Protein AF-A0A1C5KQG6-F1 (afdb_monomer_lite)

Sequence (147 aa):
MRKWLVCGLDDEHYSDATYSLHDTIDNAIEAAKANVADCLGLDYDPEVSMECDHEKLRVEYAGDTCFYVNVIIEISVNDGDFIGILHHAYDGIDFFVKVTGSREECLAKFKEECKALADVSYREYTDQIIADDGINWWVGDIYKFKK

Structure (mmCIF, N/CA/C/O backbone):
data_AF-A0A1C5KQG6-F1
#
_entry.id   AF-A0A1C5KQG6-F1
#
loop_
_atom_site.group_PDB
_atom_site.id
_atom_site.type_symbol
_atom_site.label_atom_id
_atom_site.label_alt_id
_atom_site.label_comp_id
_atom_site.label_asym_id
_atom_site.label_entity_id
_atom_site.label_seq_id
_atom_site.pdbx_PDB_ins_code
_atom_site.Cartn_x
_atom_site.Cartn_y
_atom_site.Cartn_z
_atom_site.occupancy
_atom_site.B_iso_or_equiv
_atom_site.auth_seq_id
_atom_site.auth_comp_id
_atom_site.auth_asym_id
_atom_site.auth_atom_id
_atom_site.pdbx_PDB_model_num
ATOM 1 N N . MET A 1 1 ? -5.739 16.951 8.578 1.00 89.62 1 MET A N 1
ATOM 2 C CA . MET A 1 1 ? -4.713 17.559 7.701 1.00 89.62 1 MET A CA 1
ATOM 3 C C . MET A 1 1 ? -4.634 16.785 6.401 1.00 89.62 1 MET A C 1
ATOM 5 O O . MET A 1 1 ? -4.822 15.576 6.426 1.00 89.62 1 MET A O 1
ATOM 9 N N . ARG A 1 2 ? -4.408 17.478 5.281 1.00 93.94 2 ARG A N 1
ATOM 10 C CA . ARG A 1 2 ? -4.196 16.821 3.987 1.00 93.94 2 ARG A CA 1
ATOM 11 C C . ARG A 1 2 ? -2.755 16.332 3.889 1.00 93.94 2 ARG A C 1
ATOM 13 O O . ARG A 1 2 ? -1.859 17.033 4.359 1.00 93.94 2 ARG A O 1
ATOM 20 N N . LYS A 1 3 ? -2.567 15.138 3.339 1.00 95.56 3 LYS A N 1
ATOM 21 C CA . LYS A 1 3 ? -1.279 14.461 3.163 1.00 95.56 3 LYS A CA 1
ATOM 22 C C . LYS A 1 3 ? -1.295 13.672 1.859 1.00 95.56 3 LYS A C 1
ATOM 24 O O . LYS A 1 3 ? -2.364 13.330 1.362 1.00 95.56 3 LYS A O 1
ATOM 29 N N . TRP A 1 4 ? -0.113 13.345 1.363 1.00 96.88 4 TRP A N 1
ATOM 30 C CA . TRP A 1 4 ? 0.092 12.482 0.206 1.00 96.88 4 TRP A CA 1
ATOM 31 C C . TRP A 1 4 ? 0.625 11.138 0.685 1.00 96.88 4 TRP A C 1
ATOM 33 O O . TRP A 1 4 ? 1.726 11.069 1.229 1.00 96.88 4 TRP A O 1
ATOM 43 N N . LEU A 1 5 ? -0.184 10.093 0.543 1.00 97.56 5 LEU A N 1
ATOM 44 C CA . LEU A 1 5 ? 0.183 8.718 0.857 1.00 97.56 5 LEU A CA 1
ATOM 45 C C . LEU A 1 5 ? 0.866 8.098 -0.352 1.00 97.56 5 LEU A C 1
ATOM 47 O O . LEU A 1 5 ? 0.264 8.053 -1.417 1.00 97.56 5 LEU A O 1
ATOM 51 N N . VAL A 1 6 ? 2.090 7.614 -0.172 1.00 98.00 6 VAL A N 1
ATOM 52 C CA . VAL A 1 6 ? 2.806 6.794 -1.152 1.00 98.00 6 VAL A CA 1
ATOM 53 C C . VAL A 1 6 ? 2.657 5.344 -0.720 1.00 98.00 6 VAL A C 1
ATOM 55 O O . VAL A 1 6 ? 3.081 4.999 0.384 1.00 98.00 6 VAL A O 1
ATOM 58 N N . CYS A 1 7 ? 2.058 4.525 -1.578 1.00 98.19 7 CYS A N 1
ATOM 59 C CA . CYS A 1 7 ? 1.958 3.078 -1.422 1.00 98.19 7 CYS A CA 1
ATOM 60 C C . CYS A 1 7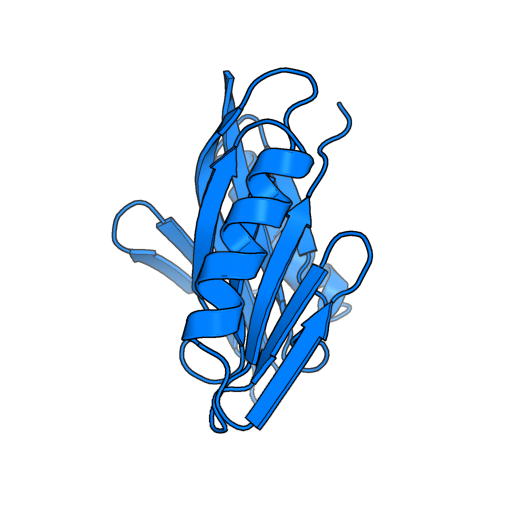 ? 2.881 2.400 -2.436 1.00 98.19 7 CYS A C 1
ATOM 62 O O . CYS A 1 7 ? 2.730 2.685 -3.621 1.00 98.19 7 CYS A O 1
ATOM 64 N N . GLY A 1 8 ? 3.793 1.531 -2.003 1.00 97.25 8 GLY A N 1
ATOM 65 C CA . GLY A 1 8 ? 4.751 0.834 -2.867 1.00 97.25 8 GLY A CA 1
ATOM 66 C C . GLY A 1 8 ? 4.594 -0.687 -2.823 1.00 97.25 8 GLY A C 1
ATOM 67 O O . GLY A 1 8 ? 4.324 -1.236 -1.756 1.00 97.25 8 GLY A O 1
ATOM 68 N N . LEU A 1 9 ? 4.780 -1.3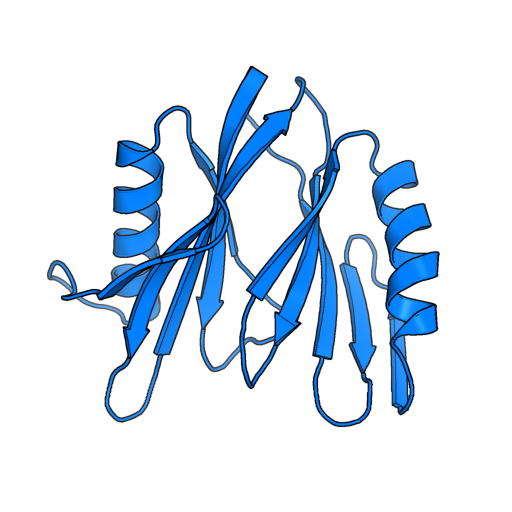67 -3.956 1.00 97.31 9 LEU A N 1
ATOM 69 C CA . LEU A 1 9 ? 4.835 -2.832 -4.044 1.00 97.31 9 LEU A CA 1
ATOM 70 C C . LEU A 1 9 ? 5.855 -3.274 -5.099 1.00 97.31 9 LEU A C 1
ATOM 72 O O . LEU A 1 9 ? 5.883 -2.714 -6.199 1.00 97.31 9 LEU A O 1
ATOM 76 N N . ASP A 1 10 ? 6.655 -4.281 -4.754 1.00 94.38 10 ASP A N 1
ATOM 77 C CA . ASP A 1 10 ? 7.587 -4.950 -5.664 1.00 94.38 10 ASP A CA 1
ATOM 78 C C . ASP A 1 10 ? 6.990 -6.254 -6.230 1.00 94.38 10 ASP A C 1
ATOM 80 O O . ASP A 1 10 ? 5.835 -6.608 -5.971 1.00 94.38 10 ASP A O 1
ATOM 84 N N . ASP A 1 11 ? 7.769 -6.953 -7.045 1.00 90.62 11 ASP A N 1
ATOM 85 C CA . ASP A 1 11 ? 7.371 -8.171 -7.742 1.00 90.62 11 ASP A CA 1
ATOM 86 C C . ASP A 1 11 ? 7.648 -9.473 -6.971 1.00 90.62 11 ASP A C 1
ATOM 88 O O . ASP A 1 11 ? 7.335 -10.560 -7.471 1.00 90.62 11 ASP A O 1
ATOM 92 N N . GLU A 1 12 ? 8.177 -9.382 -5.747 1.00 90.94 12 GLU A N 1
ATOM 93 C CA . GLU A 1 12 ? 8.558 -10.527 -4.911 1.00 90.94 12 GLU A CA 1
ATOM 94 C C . GLU A 1 12 ? 7.698 -10.643 -3.636 1.00 90.94 12 GLU A C 1
ATOM 96 O O . GLU A 1 12 ? 7.357 -11.749 -3.200 1.00 90.94 12 GLU A O 1
ATOM 101 N N . HIS A 1 13 ? 7.288 -9.515 -3.058 1.00 93.75 13 HIS A N 1
ATOM 102 C CA . HIS A 1 13 ? 6.692 -9.384 -1.731 1.00 93.75 13 HIS A CA 1
ATOM 103 C C . HIS A 1 13 ? 5.250 -8.852 -1.796 1.00 93.75 13 HIS A C 1
ATOM 105 O O . HIS A 1 13 ? 4.883 -7.867 -1.163 1.00 93.75 13 HIS A O 1
ATOM 111 N N . TYR A 1 14 ? 4.379 -9.563 -2.515 1.00 92.62 14 TYR A N 1
ATOM 112 C CA . TYR A 1 14 ? 2.986 -9.167 -2.792 1.00 92.62 14 TYR A CA 1
ATOM 113 C C . TYR A 1 14 ? 2.083 -8.877 -1.575 1.00 92.62 14 TYR A C 1
ATOM 115 O O . TYR A 1 14 ? 1.037 -8.240 -1.718 1.00 92.62 14 TYR A O 1
ATOM 123 N N . SER A 1 15 ? 2.450 -9.342 -0.379 1.00 94.56 15 SER A N 1
ATOM 124 C CA . SER A 1 15 ? 1.734 -9.055 0.872 1.00 94.56 15 SER A CA 1
ATOM 125 C C . SER A 1 15 ? 2.444 -8.050 1.780 1.00 94.56 15 SER A C 1
ATOM 127 O O . SER A 1 15 ? 1.984 -7.844 2.897 1.00 94.56 15 SER A O 1
ATOM 129 N N . ASP A 1 16 ? 3.573 -7.483 1.359 1.00 94.75 16 ASP A N 1
ATOM 130 C CA . ASP A 1 16 ? 4.410 -6.592 2.170 1.00 94.75 16 ASP A CA 1
ATOM 131 C C . ASP A 1 16 ? 4.576 -5.241 1.465 1.00 94.75 16 ASP A C 1
ATOM 133 O O . ASP A 1 16 ? 5.651 -4.850 1.012 1.00 94.75 16 ASP A O 1
ATOM 137 N N . ALA A 1 17 ? 3.453 -4.540 1.312 1.00 96.62 17 ALA A N 1
ATOM 138 C CA . ALA A 1 17 ? 3.443 -3.210 0.729 1.00 96.62 17 ALA A CA 1
ATOM 139 C C . ALA A 1 17 ? 4.092 -2.179 1.667 1.00 96.62 17 ALA A C 1
ATOM 141 O O . ALA A 1 17 ? 3.986 -2.246 2.894 1.00 96.62 17 ALA A O 1
ATOM 142 N N . THR A 1 18 ? 4.720 -1.163 1.079 1.00 95.50 18 THR A N 1
ATOM 143 C CA . THR A 1 18 ? 5.355 -0.067 1.818 1.00 95.50 18 THR A CA 1
ATOM 144 C C . THR A 1 18 ? 4.481 1.181 1.821 1.00 95.50 18 THR A C 1
ATOM 146 O O . THR A 1 18 ? 3.776 1.467 0.852 1.00 95.50 18 THR A O 1
ATOM 149 N N . TYR A 1 19 ? 4.532 1.956 2.911 1.00 96.75 19 TYR A N 1
ATOM 150 C CA . TYR A 1 19 ? 3.696 3.147 3.078 1.00 96.75 19 TYR A CA 1
ATOM 151 C C . TYR A 1 19 ? 4.453 4.320 3.699 1.00 96.75 19 TYR A C 1
ATOM 153 O O . TYR A 1 19 ? 5.136 4.177 4.719 1.00 96.75 19 TYR A O 1
ATOM 161 N N . SER A 1 20 ? 4.270 5.514 3.135 1.00 96.06 20 SER A N 1
ATOM 162 C CA . SER A 1 20 ? 4.780 6.765 3.711 1.00 96.06 20 SER A CA 1
ATOM 163 C C . SER A 1 20 ? 3.836 7.945 3.466 1.00 96.06 20 SER A C 1
ATOM 165 O O . SER A 1 20 ? 3.110 7.973 2.476 1.00 96.06 20 SER A O 1
ATOM 167 N N . L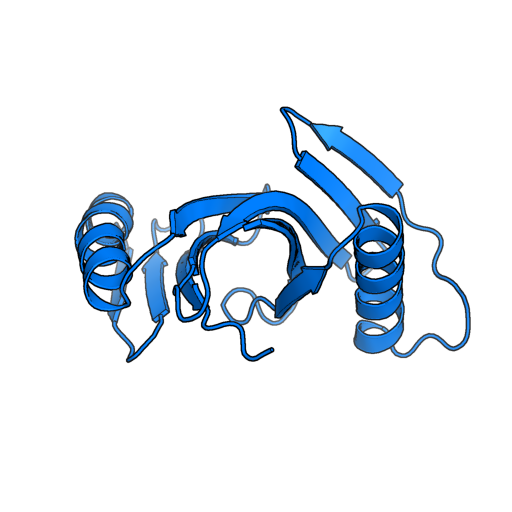EU A 1 21 ? 3.824 8.923 4.382 1.00 95.69 21 LEU A N 1
ATOM 168 C CA . LEU A 1 21 ? 3.030 10.151 4.253 1.00 95.69 21 LEU A CA 1
ATOM 169 C C . LEU A 1 21 ? 3.920 11.370 4.058 1.00 95.69 21 LEU A C 1
ATOM 171 O O . LEU A 1 21 ? 4.862 11.588 4.817 1.00 95.69 21 LEU A O 1
ATOM 175 N N . HIS A 1 22 ? 3.519 12.224 3.122 1.00 95.88 22 HIS A N 1
ATOM 176 C CA . HIS A 1 22 ? 4.245 13.432 2.747 1.00 95.88 22 HIS A CA 1
ATOM 177 C C . HIS A 1 22 ? 3.345 14.667 2.786 1.00 95.88 22 HIS A C 1
ATOM 179 O O . HIS A 1 22 ? 2.128 14.588 2.616 1.00 95.88 22 HIS A O 1
ATOM 185 N N . ASP A 1 23 ? 3.946 15.827 3.045 1.00 95.12 23 ASP A N 1
ATOM 186 C CA . ASP A 1 23 ? 3.237 17.113 3.096 1.00 95.12 23 ASP A CA 1
ATOM 187 C C . ASP A 1 23 ? 2.906 17.678 1.710 1.00 95.12 23 ASP A C 1
ATOM 189 O O . ASP A 1 23 ? 1.924 18.402 1.553 1.00 95.12 23 ASP A O 1
ATOM 193 N N . THR A 1 24 ? 3.711 17.346 0.702 1.00 96.75 24 THR A N 1
ATOM 194 C CA . THR A 1 24 ? 3.583 17.855 -0.666 1.00 96.75 24 THR A CA 1
ATOM 195 C C . THR A 1 24 ? 3.643 16.711 -1.669 1.00 96.75 24 THR A C 1
ATOM 197 O O . THR A 1 24 ? 4.249 15.671 -1.402 1.00 96.75 24 THR A O 1
ATOM 200 N N . ILE A 1 25 ? 3.027 16.921 -2.834 1.00 96.56 25 ILE A N 1
ATOM 201 C CA . ILE A 1 25 ? 3.076 15.966 -3.944 1.00 96.56 25 ILE A CA 1
ATOM 202 C C . ILE A 1 25 ? 4.509 15.775 -4.452 1.00 96.56 25 ILE A C 1
ATOM 204 O O . ILE A 1 25 ? 4.905 14.650 -4.721 1.00 96.56 25 ILE A O 1
ATOM 208 N N . ASP A 1 26 ? 5.314 16.841 -4.490 1.00 96.94 26 ASP A N 1
ATOM 209 C CA . ASP A 1 26 ? 6.714 16.762 -4.918 1.00 96.94 26 ASP A CA 1
ATOM 210 C C . ASP A 1 26 ? 7.520 15.828 -4.003 1.00 96.94 26 ASP A C 1
ATOM 212 O O . ASP A 1 26 ? 8.209 14.937 -4.488 1.00 96.94 26 ASP A O 1
ATOM 216 N N . ASN A 1 27 ? 7.365 15.947 -2.676 1.00 97.38 27 ASN A N 1
ATOM 217 C CA . ASN A 1 27 ? 8.036 15.050 -1.730 1.00 97.38 27 ASN A CA 1
ATOM 218 C C . ASN A 1 27 ? 7.564 13.596 -1.891 1.00 97.38 27 ASN A C 1
ATOM 220 O O . ASN A 1 27 ? 8.365 12.674 -1.766 1.00 97.38 27 ASN A O 1
ATOM 224 N N . ALA A 1 28 ? 6.277 13.390 -2.187 1.00 97.69 28 ALA A N 1
ATOM 225 C CA . ALA A 1 28 ? 5.728 12.063 -2.442 1.00 97.69 28 ALA A CA 1
ATOM 226 C C . ALA A 1 28 ? 6.294 11.436 -3.729 1.00 97.69 28 ALA A C 1
ATOM 228 O O . ALA A 1 28 ? 6.606 10.248 -3.740 1.00 97.69 28 ALA A O 1
ATOM 229 N N . ILE A 1 29 ? 6.464 12.226 -4.795 1.00 96.94 29 ILE A N 1
ATOM 230 C CA . ILE A 1 29 ? 7.076 11.780 -6.056 1.00 96.94 29 ILE A CA 1
ATOM 231 C C . ILE A 1 29 ? 8.544 11.406 -5.841 1.00 96.94 29 ILE A C 1
ATOM 233 O O . ILE A 1 29 ? 8.981 10.357 -6.309 1.00 96.94 29 ILE A O 1
ATOM 237 N N . GLU A 1 30 ? 9.300 12.228 -5.113 1.00 96.06 30 GLU A N 1
ATOM 238 C CA . GLU A 1 30 ? 10.702 11.926 -4.811 1.00 96.06 30 GLU A CA 1
ATOM 239 C C . GLU A 1 30 ? 10.835 10.669 -3.942 1.00 96.06 30 GLU A C 1
ATOM 241 O O . GLU A 1 30 ? 11.689 9.828 -4.210 1.00 96.06 30 GLU A O 1
ATOM 246 N N . ALA A 1 31 ? 9.938 10.468 -2.970 1.00 96.62 31 ALA A N 1
ATOM 247 C CA . ALA A 1 31 ? 9.893 9.229 -2.197 1.00 96.62 31 ALA A CA 1
ATOM 248 C C . ALA A 1 31 ? 9.550 8.007 -3.064 1.00 96.62 31 ALA A C 1
ATOM 250 O O . ALA A 1 31 ? 10.165 6.958 -2.903 1.00 96.62 31 ALA A O 1
ATOM 251 N N . ALA A 1 32 ? 8.621 8.136 -4.015 1.00 96.88 32 ALA A N 1
ATOM 252 C CA . ALA A 1 32 ? 8.287 7.052 -4.936 1.00 96.88 32 ALA A CA 1
ATOM 253 C C . ALA A 1 32 ? 9.486 6.642 -5.809 1.00 96.88 32 ALA A C 1
ATOM 255 O O . ALA A 1 32 ? 9.744 5.452 -5.973 1.00 96.88 32 ALA A O 1
ATOM 256 N N . LYS A 1 33 ? 10.259 7.607 -6.325 1.00 95.38 33 LYS A N 1
ATOM 257 C CA . LYS A 1 33 ? 11.502 7.325 -7.067 1.00 95.38 33 LYS A CA 1
ATOM 258 C C . LYS A 1 33 ? 12.574 6.695 -6.179 1.00 95.38 33 LYS A C 1
ATOM 260 O O . LYS A 1 33 ? 13.230 5.748 -6.605 1.00 95.38 33 LYS A O 1
ATOM 265 N N . ALA A 1 34 ? 12.728 7.190 -4.950 1.00 94.50 34 ALA A N 1
ATOM 266 C CA . ALA A 1 34 ? 13.665 6.629 -3.982 1.00 94.50 34 ALA A CA 1
ATOM 267 C C . ALA A 1 34 ? 13.322 5.171 -3.646 1.00 94.50 34 ALA A C 1
ATOM 269 O O . ALA A 1 34 ? 14.216 4.335 -3.646 1.00 94.50 34 ALA A O 1
ATOM 270 N N . ASN A 1 35 ? 12.036 4.836 -3.476 1.00 95.06 35 ASN A N 1
ATOM 271 C CA . ASN A 1 35 ? 11.595 3.454 -3.262 1.00 95.06 35 ASN A CA 1
ATOM 272 C C . ASN A 1 35 ? 12.048 2.520 -4.398 1.00 95.06 35 ASN A C 1
ATOM 274 O O . ASN A 1 35 ? 12.503 1.411 -4.131 1.00 95.06 35 ASN A O 1
ATOM 278 N N . VAL A 1 36 ? 11.951 2.972 -5.656 1.00 93.69 36 VAL A N 1
ATOM 279 C CA . VAL A 1 36 ? 12.433 2.209 -6.820 1.00 93.69 36 VAL A CA 1
ATOM 280 C C . VAL A 1 36 ? 13.946 2.003 -6.735 1.00 93.69 36 VAL A C 1
ATOM 282 O O . VAL A 1 36 ? 14.419 0.877 -6.874 1.00 93.69 36 VAL A O 1
ATOM 285 N N . ALA A 1 37 ? 14.706 3.076 -6.495 1.00 91.81 37 ALA A N 1
ATOM 286 C CA . ALA A 1 37 ? 16.162 3.008 -6.411 1.00 91.81 37 ALA A CA 1
ATOM 287 C C . ALA A 1 37 ? 16.630 2.089 -5.270 1.00 91.81 37 ALA A C 1
ATOM 289 O O . ALA A 1 37 ? 17.488 1.236 -5.490 1.00 91.81 37 ALA A O 1
ATOM 290 N N . ASP A 1 38 ? 16.026 2.214 -4.087 1.00 91.50 38 ASP A N 1
ATOM 291 C CA . ASP A 1 38 ? 16.360 1.429 -2.899 1.00 91.50 38 ASP A CA 1
ATOM 292 C C . ASP A 1 38 ? 16.024 -0.056 -3.087 1.00 91.50 38 ASP A C 1
ATOM 294 O O . ASP A 1 38 ? 16.849 -0.915 -2.770 1.00 91.50 38 ASP A O 1
ATOM 298 N N . CYS A 1 39 ? 14.844 -0.369 -3.636 1.00 89.62 39 CYS A N 1
ATOM 299 C CA . CYS A 1 39 ? 14.426 -1.748 -3.902 1.00 89.62 39 CYS A CA 1
ATOM 300 C C . CYS A 1 39 ? 15.363 -2.440 -4.903 1.00 89.62 39 CYS A C 1
ATOM 302 O O . CYS A 1 39 ? 15.765 -3.584 -4.703 1.00 89.62 39 CYS A O 1
ATOM 304 N N . LEU A 1 40 ? 15.764 -1.722 -5.954 1.00 86.56 40 LEU A N 1
ATOM 305 C CA . LEU A 1 40 ? 16.597 -2.256 -7.031 1.00 86.56 40 LEU A CA 1
ATOM 306 C C . LEU A 1 40 ? 18.107 -2.101 -6.781 1.00 86.56 40 LEU A C 1
ATOM 308 O O . LEU A 1 40 ? 18.914 -2.556 -7.594 1.00 86.56 40 LEU A O 1
ATOM 312 N N . GLY A 1 41 ? 18.509 -1.464 -5.677 1.00 88.62 41 GLY A N 1
ATOM 313 C CA . GLY A 1 41 ? 19.911 -1.197 -5.350 1.00 88.62 41 GLY A CA 1
ATOM 314 C C . GLY A 1 41 ? 20.621 -0.298 -6.369 1.00 88.62 41 GLY A C 1
ATOM 315 O O . GLY A 1 41 ? 21.810 -0.493 -6.632 1.00 88.62 41 GLY A O 1
ATOM 316 N N . LEU A 1 42 ? 19.897 0.648 -6.972 1.00 85.81 42 LEU A N 1
ATOM 317 C CA . LEU A 1 42 ? 20.429 1.577 -7.969 1.00 85.81 42 LEU A CA 1
ATOM 318 C C . LEU A 1 42 ? 21.164 2.736 -7.288 1.00 85.81 42 LEU A C 1
ATOM 320 O O . LEU A 1 42 ? 20.733 3.253 -6.262 1.00 85.81 42 LEU A O 1
ATOM 324 N N . ASP A 1 43 ? 22.264 3.179 -7.891 1.00 87.50 43 ASP A N 1
ATOM 325 C CA . ASP A 1 43 ? 23.043 4.347 -7.462 1.00 87.50 43 ASP A CA 1
ATOM 326 C C . ASP A 1 43 ? 22.766 5.601 -8.315 1.00 87.50 43 ASP A C 1
ATOM 328 O O . ASP A 1 43 ? 23.506 6.587 -8.252 1.00 87.50 43 ASP A O 1
ATOM 332 N N . TYR A 1 44 ? 21.693 5.567 -9.109 1.00 83.12 44 TYR A N 1
ATOM 333 C CA . TYR A 1 44 ? 21.246 6.629 -10.007 1.00 83.12 44 TYR A CA 1
ATOM 334 C C . TYR A 1 44 ? 19.725 6.816 -9.928 1.00 83.12 44 TYR A C 1
ATOM 336 O O . TYR A 1 44 ? 19.011 5.935 -9.452 1.00 83.12 44 TYR A O 1
ATOM 344 N N . ASP A 1 45 ? 19.230 7.947 -10.440 1.00 83.62 45 ASP A N 1
ATOM 345 C CA . ASP A 1 45 ? 17.791 8.217 -10.530 1.00 83.62 45 ASP A CA 1
ATOM 346 C C . ASP A 1 45 ? 17.144 7.322 -11.601 1.00 83.62 45 ASP A C 1
ATOM 348 O O . ASP A 1 45 ? 17.444 7.493 -12.790 1.00 83.62 45 ASP A O 1
ATOM 352 N N . PRO A 1 46 ? 16.257 6.382 -11.228 1.00 84.00 46 PRO A N 1
ATOM 353 C CA . PRO A 1 46 ? 15.629 5.494 -12.194 1.00 84.00 46 PRO A CA 1
ATOM 354 C C . PRO A 1 46 ? 14.718 6.274 -13.146 1.00 84.00 46 PRO A C 1
ATOM 356 O O . PRO A 1 46 ? 13.989 7.184 -12.743 1.00 84.00 46 PRO A O 1
ATOM 359 N N . GLU A 1 47 ? 14.717 5.878 -14.418 1.00 90.19 47 GLU A N 1
ATOM 360 C CA . GLU A 1 47 ? 13.701 6.330 -15.364 1.00 90.19 47 GLU A CA 1
ATOM 361 C C . GLU A 1 47 ? 12.383 5.614 -15.040 1.00 90.19 47 GLU A C 1
ATOM 363 O O . GLU A 1 47 ? 12.277 4.397 -15.174 1.00 90.19 47 GLU A O 1
ATOM 368 N N . VAL A 1 48 ? 11.401 6.378 -14.562 1.00 93.88 48 VAL A N 1
ATOM 369 C CA . VAL A 1 48 ? 10.077 5.889 -14.152 1.00 93.88 48 VAL A CA 1
ATOM 370 C C . VAL A 1 48 ? 8.999 6.452 -15.070 1.00 93.88 48 VAL A C 1
ATOM 372 O O . VAL A 1 48 ? 9.076 7.612 -15.489 1.00 93.88 48 VAL A O 1
ATOM 375 N N . SER A 1 49 ? 7.961 5.667 -15.355 1.00 95.25 49 SER A N 1
ATOM 376 C CA . SER A 1 49 ? 6.736 6.194 -15.957 1.00 95.25 49 SER A CA 1
ATOM 377 C C . SER A 1 49 ? 5.853 6.812 -14.877 1.00 95.25 49 SER A C 1
ATOM 379 O O . SER A 1 49 ? 5.792 6.353 -13.734 1.00 95.25 49 SER A O 1
ATOM 381 N N . MET A 1 50 ? 5.175 7.897 -15.248 1.00 95.75 50 MET A N 1
ATOM 382 C CA . MET A 1 50 ? 4.224 8.590 -14.389 1.00 95.75 50 MET A CA 1
ATOM 383 C C . MET A 1 50 ? 2.894 8.726 -15.118 1.00 95.75 50 MET A C 1
ATOM 385 O O . MET A 1 50 ? 2.837 9.317 -16.198 1.00 95.75 50 MET A O 1
ATOM 389 N N . GLU A 1 51 ? 1.827 8.221 -14.512 1.00 95.50 51 GLU A N 1
ATOM 390 C CA . GLU A 1 51 ? 0.473 8.288 -15.058 1.00 95.50 51 GLU A CA 1
ATOM 391 C C . GLU A 1 51 ? -0.502 8.797 -13.997 1.00 95.50 51 GLU A C 1
ATOM 393 O O . GLU A 1 51 ? -0.457 8.391 -12.838 1.00 95.50 51 GLU A O 1
ATOM 398 N N . CYS A 1 52 ? -1.383 9.715 -14.388 1.00 91.88 52 CYS A N 1
ATOM 399 C CA . CYS A 1 52 ? -2.442 10.210 -13.518 1.00 91.88 52 CYS A CA 1
ATOM 400 C C . CYS A 1 52 ? -3.742 9.484 -13.859 1.00 91.88 52 CYS A C 1
ATOM 402 O O . CYS A 1 52 ? -4.232 9.613 -14.982 1.00 91.88 52 CYS A O 1
ATOM 404 N N . ASP A 1 53 ? -4.304 8.769 -12.889 1.00 83.75 53 ASP A N 1
ATOM 405 C CA . ASP A 1 53 ? -5.543 8.011 -13.039 1.00 83.75 53 ASP A CA 1
ATOM 406 C C . ASP A 1 53 ? -6.504 8.322 -11.888 1.00 83.75 53 ASP A C 1
ATOM 408 O O . ASP A 1 53 ? -6.167 8.105 -10.729 1.00 83.75 53 ASP A O 1
ATOM 412 N N . HIS A 1 54 ? -7.690 8.856 -12.204 1.00 73.94 54 HIS A N 1
ATOM 413 C CA . HIS A 1 54 ? -8.789 9.119 -11.259 1.00 73.94 54 HIS A CA 1
ATOM 414 C C . HIS A 1 54 ? -8.338 9.569 -9.848 1.00 73.94 54 HIS A C 1
ATOM 416 O O . HIS A 1 54 ? -8.680 8.940 -8.851 1.00 73.94 54 HIS A O 1
ATOM 422 N N . GLU A 1 55 ? -7.589 10.680 -9.776 1.00 86.56 55 GLU A N 1
ATOM 423 C CA . GLU A 1 55 ? -7.081 11.315 -8.535 1.00 86.56 55 GLU A CA 1
ATOM 424 C C . GLU A 1 55 ? -5.869 10.634 -7.876 1.00 86.56 55 GLU A C 1
ATOM 426 O O . GLU A 1 55 ? -5.387 11.087 -6.835 1.00 86.56 55 GLU A O 1
ATOM 431 N N . LYS A 1 56 ? -5.324 9.594 -8.506 1.00 95.25 56 LYS A N 1
ATOM 432 C CA . LYS A 1 56 ? -4.081 8.937 -8.113 1.00 95.25 56 LYS A CA 1
ATOM 433 C C . LYS A 1 56 ? -2.968 9.296 -9.084 1.00 95.25 56 LYS A C 1
ATOM 435 O O . LYS A 1 56 ? -3.190 9.438 -10.286 1.00 95.25 56 LYS A O 1
ATOM 440 N N . LEU A 1 57 ? -1.752 9.390 -8.563 1.00 97.31 57 LEU A N 1
ATOM 441 C CA . LEU A 1 57 ? -0.551 9.442 -9.386 1.00 97.31 57 LEU A CA 1
ATOM 442 C C . LEU A 1 57 ? 0.189 8.116 -9.252 1.00 97.31 57 LEU A C 1
ATOM 444 O O . LEU A 1 57 ? 0.673 7.771 -8.177 1.00 97.31 57 LEU A O 1
ATOM 448 N N . ARG A 1 58 ? 0.267 7.377 -10.350 1.00 96.88 58 ARG A N 1
ATOM 449 C CA . ARG A 1 58 ? 1.043 6.151 -10.462 1.00 96.88 58 ARG A CA 1
ATOM 450 C C . ARG A 1 58 ? 2.464 6.499 -10.884 1.00 96.88 58 ARG A C 1
ATOM 452 O O . ARG A 1 58 ? 2.650 7.251 -11.837 1.00 96.88 58 ARG A O 1
ATOM 459 N N . VAL A 1 59 ? 3.448 5.971 -10.163 1.00 96.25 59 VAL A N 1
ATOM 460 C CA . VAL A 1 59 ? 4.876 6.095 -10.479 1.00 96.25 59 VAL A CA 1
ATOM 461 C C . VAL A 1 59 ? 5.455 4.693 -10.495 1.00 96.25 59 VAL A C 1
ATOM 463 O O . VAL A 1 59 ? 5.539 4.049 -9.450 1.00 96.25 59 VAL A O 1
ATOM 466 N N . GLU A 1 60 ? 5.821 4.202 -11.668 1.00 94.88 60 GLU A N 1
ATOM 467 C CA . GLU A 1 60 ? 6.219 2.808 -11.838 1.00 94.88 60 GLU A CA 1
ATOM 468 C C . GLU A 1 60 ? 7.562 2.682 -12.555 1.00 94.88 60 GLU A C 1
ATOM 470 O O . GLU A 1 60 ? 7.954 3.508 -13.382 1.00 94.88 60 GLU A O 1
ATOM 475 N N . TYR A 1 61 ? 8.260 1.609 -12.217 1.00 94.50 61 TYR A N 1
ATOM 476 C CA . TYR A 1 61 ? 9.413 1.114 -12.941 1.00 94.50 61 TYR A CA 1
ATOM 477 C C . TYR A 1 61 ? 9.095 -0.296 -13.419 1.00 94.50 61 TYR A C 1
ATOM 479 O O . TYR A 1 61 ? 8.652 -1.128 -12.627 1.00 94.50 61 TYR A O 1
ATOM 487 N N . ALA A 1 62 ? 9.348 -0.569 -14.694 1.00 92.00 62 ALA A N 1
ATOM 488 C CA . ALA A 1 62 ? 9.233 -1.897 -15.277 1.00 92.00 62 ALA A CA 1
ATOM 489 C C . ALA A 1 62 ? 10.515 -2.201 -16.057 1.00 92.00 62 ALA A C 1
ATOM 491 O O . ALA A 1 62 ? 10.765 -1.623 -17.117 1.00 92.00 62 ALA A O 1
ATOM 492 N N . GLY A 1 63 ? 11.340 -3.081 -15.498 1.00 86.94 63 GLY A N 1
ATOM 493 C CA . GLY A 1 63 ? 12.499 -3.656 -16.167 1.00 86.94 63 GLY A CA 1
ATOM 494 C C . GLY A 1 63 ? 12.146 -4.970 -16.863 1.00 86.94 63 GLY A C 1
ATOM 495 O O . GLY A 1 63 ? 11.011 -5.442 -16.818 1.00 86.94 63 GLY A O 1
ATOM 496 N N . ASP A 1 64 ? 13.144 -5.604 -17.477 1.00 85.06 64 ASP A N 1
ATOM 497 C CA . ASP A 1 64 ? 12.947 -6.873 -18.194 1.00 85.06 64 ASP A CA 1
ATOM 498 C C . ASP A 1 64 ? 12.507 -8.026 -17.273 1.00 85.06 64 ASP A C 1
ATOM 500 O O . ASP A 1 64 ? 11.842 -8.961 -17.721 1.00 85.06 64 ASP A O 1
ATOM 504 N N . THR A 1 65 ? 12.913 -7.992 -16.000 1.00 87.19 65 THR A N 1
ATOM 505 C CA . THR A 1 65 ? 12.694 -9.088 -15.041 1.00 87.19 65 THR A CA 1
ATOM 506 C C . THR A 1 65 ? 12.109 -8.653 -13.708 1.00 87.19 65 THR A C 1
ATOM 508 O O . THR A 1 65 ? 11.901 -9.520 -12.871 1.00 87.19 65 THR A O 1
ATOM 511 N N . CYS A 1 66 ? 11.900 -7.355 -13.490 1.00 90.56 66 CYS A N 1
ATOM 512 C CA . CYS A 1 66 ? 11.369 -6.840 -12.235 1.00 90.56 66 CYS A CA 1
ATOM 513 C C . CYS A 1 66 ? 10.507 -5.605 -12.453 1.00 90.56 66 CYS A C 1
ATOM 515 O O . CYS A 1 66 ? 10.630 -4.911 -13.467 1.00 90.56 66 CYS A O 1
ATOM 517 N N . PHE A 1 67 ? 9.656 -5.308 -11.478 1.00 93.50 67 PHE A N 1
ATOM 518 C CA . PHE A 1 67 ? 8.914 -4.061 -11.448 1.00 93.50 67 PHE A CA 1
ATOM 519 C C . PHE A 1 67 ? 8.838 -3.506 -10.031 1.00 93.50 67 PHE A C 1
ATOM 521 O O . PHE A 1 67 ? 8.976 -4.221 -9.043 1.00 93.50 67 PHE A O 1
ATOM 528 N N . TYR A 1 68 ? 8.555 -2.213 -9.949 1.00 95.25 68 TYR A N 1
ATOM 529 C CA . TYR A 1 68 ? 8.148 -1.578 -8.710 1.00 95.25 68 TYR A CA 1
ATOM 530 C C . TYR A 1 68 ? 7.046 -0.573 -9.008 1.00 95.25 68 TYR A C 1
ATOM 532 O O . TYR A 1 68 ? 7.195 0.289 -9.877 1.00 95.25 68 TYR A O 1
ATOM 540 N N . VAL A 1 69 ? 5.935 -0.674 -8.287 1.00 96.31 69 VAL A N 1
ATOM 541 C CA . VAL A 1 69 ? 4.772 0.192 -8.472 1.00 96.31 69 VAL A CA 1
ATOM 542 C C . VAL A 1 69 ? 4.602 1.056 -7.241 1.00 96.31 69 VAL A C 1
ATOM 544 O O . VAL A 1 69 ? 4.459 0.540 -6.138 1.00 96.31 69 VAL A O 1
ATOM 547 N N . ASN A 1 70 ? 4.538 2.370 -7.443 1.00 97.44 70 ASN A N 1
ATOM 548 C CA . ASN A 1 70 ? 4.027 3.295 -6.447 1.00 97.44 70 ASN A CA 1
ATOM 549 C C . ASN A 1 70 ? 2.680 3.865 -6.894 1.00 97.44 70 ASN A C 1
ATOM 551 O O . ASN A 1 70 ? 2.503 4.251 -8.051 1.00 97.44 70 ASN A O 1
ATOM 555 N N . VAL A 1 71 ? 1.755 4.000 -5.950 1.00 97.88 71 VAL A N 1
ATOM 556 C CA . VAL A 1 71 ? 0.514 4.760 -6.118 1.00 97.88 71 VAL A CA 1
ATOM 557 C C . VAL A 1 71 ? 0.466 5.845 -5.052 1.00 97.88 71 VAL A C 1
ATOM 559 O O . VAL A 1 71 ? 0.557 5.567 -3.857 1.00 97.88 71 VAL A O 1
ATOM 562 N N . ILE A 1 72 ? 0.329 7.090 -5.499 1.00 98.25 72 ILE A N 1
ATOM 563 C CA . ILE A 1 72 ? 0.274 8.277 -4.653 1.00 98.25 72 ILE A CA 1
ATOM 564 C C . ILE A 1 72 ? -1.172 8.767 -4.573 1.00 98.25 72 ILE A C 1
ATOM 566 O O . ILE A 1 72 ? -1.801 9.026 -5.600 1.00 98.25 72 ILE A O 1
ATOM 570 N N . ILE A 1 73 ? -1.686 8.909 -3.350 1.00 97.44 73 ILE A N 1
ATOM 571 C CA . ILE A 1 73 ? -3.091 9.226 -3.060 1.00 97.44 73 ILE A CA 1
ATOM 572 C C . ILE A 1 73 ? -3.159 10.427 -2.104 1.00 97.44 73 ILE A C 1
ATOM 574 O O . ILE A 1 73 ? -2.541 10.408 -1.036 1.00 97.44 73 ILE A O 1
ATOM 578 N N . GLU A 1 74 ? -3.921 11.471 -2.449 1.00 96.75 74 GLU A N 1
ATOM 579 C CA . GLU A 1 74 ? -4.226 12.559 -1.505 1.00 96.75 74 GLU A CA 1
ATOM 580 C C . GLU A 1 74 ? -5.246 12.068 -0.468 1.00 96.75 74 GLU A C 1
ATOM 582 O O . GLU A 1 74 ? -6.326 11.591 -0.812 1.00 96.75 74 GLU A O 1
ATOM 587 N N . ILE A 1 75 ? -4.928 12.201 0.820 1.00 95.56 75 ILE A N 1
ATOM 588 C CA . ILE A 1 75 ? -5.804 11.768 1.913 1.00 95.56 75 ILE A CA 1
ATOM 589 C C . ILE A 1 75 ? -5.967 12.847 2.979 1.00 95.56 75 ILE A C 1
ATOM 591 O O . ILE A 1 75 ? -5.118 13.722 3.162 1.00 95.56 75 ILE A O 1
ATOM 595 N N . SER A 1 76 ? -7.060 12.759 3.737 1.00 93.75 76 SER A N 1
ATOM 596 C CA . SER A 1 76 ? -7.283 13.567 4.938 1.00 93.75 76 SER A CA 1
ATOM 597 C C . SER A 1 76 ? -7.122 12.710 6.189 1.00 93.75 76 SER A C 1
ATOM 599 O O . SER A 1 76 ? -7.864 11.756 6.375 1.00 93.75 76 SER A O 1
ATOM 601 N N . VAL A 1 77 ? -6.177 13.072 7.056 1.00 91.19 77 VAL A N 1
ATOM 602 C CA . VAL A 1 77 ? -5.855 12.336 8.293 1.00 91.19 77 VAL A CA 1
ATOM 603 C C . VAL A 1 77 ? -5.697 13.276 9.479 1.00 91.19 77 VAL A C 1
ATOM 605 O O . VAL A 1 77 ? -5.267 14.419 9.314 1.00 91.19 77 VAL A O 1
ATOM 608 N N . ASN A 1 78 ? -6.019 12.825 10.682 1.00 90.38 78 ASN A N 1
ATOM 609 C CA . ASN A 1 78 ? -5.765 13.536 11.931 1.00 90.38 78 ASN A CA 1
ATOM 610 C C . ASN A 1 78 ? -4.591 12.916 12.692 1.00 90.38 78 ASN A C 1
ATOM 612 O O . ASN A 1 78 ? -4.125 11.815 12.401 1.00 90.38 78 ASN A O 1
ATOM 616 N N . ASP A 1 79 ? -4.096 13.651 13.683 1.00 85.81 79 ASP A N 1
ATOM 617 C CA . ASP A 1 79 ? -3.030 13.164 14.549 1.00 85.81 79 ASP A CA 1
ATOM 618 C C . ASP A 1 79 ? -3.498 11.925 15.323 1.00 85.81 79 ASP A C 1
ATOM 620 O O . ASP A 1 79 ? -4.442 11.990 16.107 1.00 85.81 79 ASP A O 1
ATOM 624 N N . GLY A 1 80 ? -2.790 10.810 15.134 1.00 85.44 80 GLY A N 1
ATOM 625 C CA . GLY A 1 80 ? -3.088 9.540 15.794 1.00 85.44 80 GLY A CA 1
ATOM 626 C C . GLY A 1 80 ? -4.005 8.606 15.004 1.00 85.44 80 GLY A C 1
ATOM 627 O O . GLY A 1 80 ? -4.182 7.471 15.451 1.00 85.44 80 GLY A O 1
ATOM 628 N N . ASP A 1 81 ? -4.518 9.044 13.850 1.00 93.25 81 ASP A N 1
ATOM 629 C CA . ASP A 1 81 ? -5.299 8.190 12.957 1.00 93.25 81 ASP A CA 1
ATOM 630 C C . ASP A 1 81 ? -4.448 7.032 12.410 1.00 93.25 81 ASP A C 1
ATOM 632 O O . ASP A 1 81 ? -3.242 7.141 12.165 1.00 93.25 81 ASP A O 1
ATOM 636 N N . PHE A 1 82 ? -5.127 5.913 12.201 1.00 95.94 82 PHE A N 1
ATOM 637 C CA . PHE A 1 82 ? -4.701 4.787 11.392 1.00 95.94 82 PHE A CA 1
ATOM 638 C C . PHE A 1 82 ? -5.329 4.910 10.003 1.00 95.94 82 PHE A C 1
ATOM 640 O O . PHE A 1 82 ? -6.417 5.470 9.842 1.00 95.94 82 PHE A O 1
ATOM 647 N N . ILE A 1 83 ? -4.643 4.370 9.003 1.00 97.19 83 ILE A N 1
ATOM 648 C CA . ILE A 1 83 ? -5.088 4.338 7.614 1.00 97.19 83 ILE A CA 1
ATOM 649 C C . ILE A 1 83 ? -5.290 2.872 7.240 1.00 97.19 83 ILE A C 1
ATOM 651 O O . ILE A 1 83 ? -4.347 2.086 7.273 1.00 97.19 83 ILE A O 1
ATOM 655 N N . GLY A 1 84 ? -6.524 2.511 6.901 1.00 98.06 84 GLY A N 1
ATOM 656 C CA . GLY A 1 84 ? -6.866 1.226 6.311 1.00 98.06 84 GLY A CA 1
ATOM 657 C C . GLY A 1 84 ? -6.706 1.297 4.798 1.00 98.06 84 GLY A C 1
ATOM 658 O O . GLY A 1 84 ? -7.511 1.942 4.121 1.00 98.06 84 GLY A O 1
ATOM 659 N N . ILE A 1 85 ? -5.681 0.628 4.280 1.00 98.38 85 ILE A N 1
ATOM 660 C CA . ILE A 1 85 ? -5.360 0.501 2.861 1.00 98.38 85 ILE A CA 1
ATOM 661 C C . ILE A 1 85 ? -5.662 -0.932 2.397 1.00 98.38 85 ILE A C 1
ATOM 663 O O . ILE A 1 85 ? -5.156 -1.881 2.977 1.00 98.38 85 ILE A O 1
ATOM 667 N N . LEU A 1 86 ? -6.501 -1.102 1.375 1.00 98.12 86 LEU A N 1
ATOM 668 C CA . LEU A 1 86 ? -6.663 -2.377 0.671 1.00 98.12 86 LEU A CA 1
ATOM 669 C C . LEU A 1 86 ? -5.833 -2.322 -0.609 1.00 98.12 86 LEU A C 1
ATOM 671 O O . LEU A 1 86 ?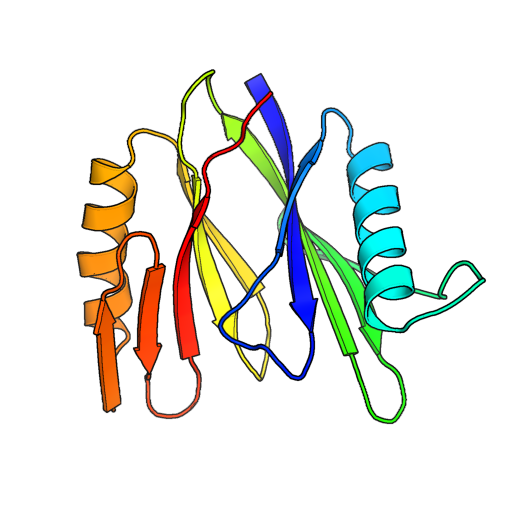 -6.016 -1.379 -1.380 1.00 98.12 86 LEU A O 1
ATOM 675 N N . HIS A 1 87 ? -4.992 -3.314 -0.878 1.00 97.00 87 HIS A N 1
ATOM 676 C CA . HIS A 1 87 ? -4.320 -3.445 -2.168 1.00 97.00 87 HIS A CA 1
ATOM 677 C C . HIS A 1 87 ? -4.637 -4.750 -2.877 1.00 97.00 87 HIS A C 1
ATOM 679 O O . HIS A 1 87 ? -4.916 -5.782 -2.264 1.00 97.00 87 HIS A O 1
ATOM 685 N N . HIS A 1 88 ? -4.619 -4.642 -4.19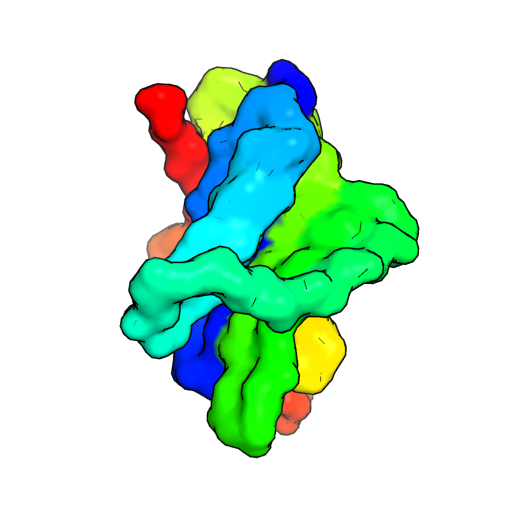9 1.00 95.62 88 HIS A N 1
ATOM 686 C CA . HIS A 1 88 ? -4.719 -5.740 -5.140 1.00 95.62 88 HIS A CA 1
ATOM 687 C C . HIS A 1 88 ? -3.304 -6.127 -5.573 1.00 95.62 88 HIS A C 1
ATOM 689 O O . HIS A 1 88 ? -2.543 -5.263 -6.008 1.00 95.62 88 HIS A O 1
ATOM 695 N N . ALA A 1 89 ? -2.935 -7.393 -5.413 1.00 93.38 89 ALA A N 1
ATOM 696 C CA . ALA A 1 89 ? -1.629 -7.915 -5.807 1.00 93.38 89 ALA A CA 1
ATOM 697 C C . ALA A 1 89 ? -1.681 -8.642 -7.163 1.00 93.38 89 ALA A C 1
ATOM 699 O O . ALA A 1 89 ? -2.747 -9.067 -7.596 1.00 93.38 89 ALA A O 1
ATOM 700 N N . TYR A 1 90 ? -0.506 -8.855 -7.767 1.00 89.19 90 TYR A N 1
ATOM 701 C CA . TYR A 1 90 ? -0.285 -9.487 -9.077 1.00 89.19 90 TYR A CA 1
ATOM 702 C C . TYR A 1 90 ? -0.679 -8.625 -10.279 1.00 89.19 90 TYR A C 1
ATOM 704 O O . TYR A 1 90 ? 0.001 -7.644 -10.566 1.00 89.19 90 TYR A O 1
ATOM 712 N N . ASP A 1 91 ? -1.710 -9.007 -11.033 1.00 86.00 91 ASP A N 1
ATOM 713 C CA . ASP A 1 91 ? -2.082 -8.294 -12.251 1.00 86.00 91 ASP A CA 1
ATOM 714 C C . ASP A 1 91 ? -2.964 -7.094 -11.907 1.00 86.00 91 ASP A C 1
ATOM 716 O O . ASP A 1 91 ? -3.899 -7.204 -11.122 1.00 86.00 91 ASP A O 1
ATOM 720 N N . GLY A 1 92 ? -2.669 -5.925 -12.470 1.00 88.81 92 GLY A N 1
ATOM 721 C CA . GLY A 1 92 ? -3.390 -4.699 -12.123 1.00 88.81 92 GLY A CA 1
ATOM 722 C C . GLY A 1 92 ? -3.218 -4.288 -10.656 1.00 88.81 92 GLY A C 1
ATOM 723 O O . GLY A 1 92 ? -4.209 -4.057 -9.961 1.00 88.81 92 GLY A O 1
ATOM 724 N N . ILE A 1 93 ? -1.970 -4.211 -10.175 1.00 94.00 93 ILE A N 1
ATOM 725 C CA . ILE A 1 93 ? -1.661 -3.705 -8.826 1.00 94.00 93 ILE A CA 1
ATOM 726 C C . ILE A 1 93 ? -2.250 -2.311 -8.636 1.00 94.00 93 ILE A C 1
ATOM 728 O O . ILE A 1 93 ? -1.916 -1.381 -9.379 1.00 94.00 93 ILE A O 1
ATOM 732 N N . ASP A 1 94 ? -3.071 -2.164 -7.601 1.00 95.25 94 ASP A N 1
ATOM 733 C CA . ASP A 1 94 ? -3.664 -0.893 -7.201 1.00 95.25 94 ASP A CA 1
ATOM 734 C C . ASP A 1 94 ? -3.936 -0.859 -5.690 1.00 95.25 94 ASP A C 1
ATOM 736 O O . ASP A 1 94 ? -4.019 -1.889 -5.017 1.00 95.25 94 ASP A O 1
ATOM 740 N N . PHE A 1 95 ? -4.087 0.353 -5.162 1.00 97.25 95 PHE A N 1
ATOM 741 C CA . PHE A 1 95 ? -4.266 0.654 -3.749 1.00 97.25 95 PHE A CA 1
ATOM 742 C C . PHE A 1 95 ? -5.525 1.480 -3.510 1.00 97.25 95 PHE A C 1
ATOM 744 O O . PHE A 1 95 ? -5.850 2.415 -4.244 1.00 97.25 95 PHE A O 1
ATOM 751 N N . PHE A 1 96 ? -6.217 1.184 -2.417 1.00 96.62 96 PHE A N 1
ATOM 752 C CA . PHE A 1 96 ? -7.483 1.808 -2.068 1.00 96.62 96 PHE A CA 1
ATOM 753 C C . PHE A 1 96 ? -7.496 2.183 -0.593 1.00 96.62 96 PHE A C 1
ATOM 755 O O . PHE A 1 96 ? -7.480 1.320 0.283 1.00 96.62 96 PHE A O 1
ATOM 762 N N . VAL A 1 97 ? -7.600 3.475 -0.302 1.00 96.94 97 VAL A N 1
ATOM 763 C CA . VAL A 1 97 ? -7.813 3.945 1.070 1.00 96.94 97 VAL A CA 1
ATOM 764 C C . VAL A 1 97 ? -9.279 3.721 1.425 1.00 96.94 97 VAL A C 1
ATOM 766 O O . VAL A 1 97 ? -10.172 4.326 0.834 1.00 96.94 97 VAL A O 1
ATOM 769 N N . LYS A 1 98 ? -9.536 2.815 2.368 1.00 97.12 98 LYS A N 1
ATOM 770 C CA . LYS A 1 98 ? -10.890 2.415 2.774 1.00 97.12 98 LYS A CA 1
ATOM 771 C C . LYS A 1 98 ? -11.392 3.210 3.966 1.00 97.12 98 LYS A C 1
ATOM 773 O O . LYS A 1 98 ? -12.569 3.564 4.011 1.00 97.12 98 LYS A O 1
ATOM 778 N N . VAL A 1 99 ? -10.514 3.457 4.938 1.00 95.75 99 VAL A N 1
ATOM 779 C CA . VAL A 1 99 ? -10.833 4.142 6.197 1.00 95.75 99 VAL A CA 1
ATOM 780 C C . VAL A 1 99 ? -9.623 4.941 6.669 1.00 95.75 99 VAL A C 1
ATOM 782 O O . VAL A 1 99 ? -8.491 4.479 6.581 1.00 95.75 99 VAL A O 1
ATOM 785 N N . THR A 1 100 ? -9.876 6.120 7.226 1.00 95.62 100 THR A N 1
ATOM 786 C CA . THR A 1 100 ? -8.928 6.883 8.047 1.00 95.62 100 THR A CA 1
ATOM 787 C C . THR A 1 100 ? -9.594 7.145 9.394 1.00 95.62 100 THR A C 1
ATOM 789 O O . THR A 1 100 ? -10.659 7.765 9.424 1.00 95.62 100 THR A O 1
ATOM 792 N N . GLY A 1 101 ? -9.022 6.655 10.493 1.00 94.75 101 GLY A N 1
ATOM 793 C CA . GLY A 1 101 ? -9.654 6.754 11.811 1.00 94.75 101 GLY A CA 1
ATOM 794 C C . GLY A 1 101 ? -9.006 5.850 12.851 1.00 94.75 101 GLY A C 1
ATOM 795 O O . GLY A 1 101 ? -7.785 5.753 12.934 1.00 94.75 101 GLY A O 1
ATOM 796 N N . SER A 1 102 ? -9.809 5.183 13.674 1.00 95.56 102 SER A N 1
ATOM 797 C CA . SER A 1 102 ? -9.296 4.239 14.668 1.00 95.56 102 SER A CA 1
ATOM 798 C C . SER A 1 102 ? -8.830 2.925 14.034 1.00 95.56 102 SER A C 1
ATOM 800 O O . SER A 1 102 ? -9.251 2.523 12.944 1.00 95.56 102 SER A O 1
ATOM 802 N N . ARG A 1 103 ? -7.971 2.209 14.761 1.00 95.69 103 ARG A N 1
ATOM 803 C CA . ARG A 1 103 ? -7.508 0.874 14.371 1.00 95.69 103 ARG A CA 1
ATOM 804 C C . ARG A 1 103 ? -8.674 -0.112 14.282 1.00 95.69 103 ARG A C 1
ATOM 806 O O . ARG A 1 103 ? -8.716 -0.949 13.385 1.00 95.69 103 ARG A O 1
ATOM 813 N N . GLU A 1 104 ? -9.617 -0.011 15.212 1.00 96.38 104 GLU A N 1
ATOM 814 C CA . GLU A 1 104 ? -10.799 -0.863 15.294 1.00 96.38 104 GLU A CA 1
ATOM 815 C C . GLU A 1 104 ? -11.724 -0.670 14.088 1.00 96.38 104 GLU A C 1
ATOM 817 O O . GLU A 1 104 ? -12.222 -1.658 13.551 1.00 96.38 104 GLU A O 1
ATOM 822 N N . GLU A 1 105 ? -11.912 0.570 13.626 1.00 96.81 105 GLU A N 1
A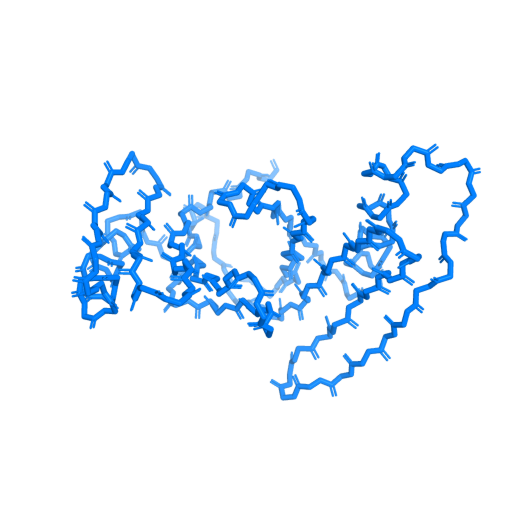TOM 823 C CA . GLU A 1 105 ? -12.681 0.861 12.409 1.00 96.81 105 GLU A CA 1
ATOM 824 C C . GLU A 1 105 ? -12.017 0.263 11.165 1.00 96.81 105 GLU A C 1
ATOM 826 O O . GLU A 1 105 ? -12.698 -0.373 10.359 1.00 96.81 105 GLU A O 1
ATOM 831 N N . CYS A 1 106 ? -10.691 0.395 11.036 1.00 97.38 106 CYS A N 1
ATOM 832 C CA . CYS A 1 106 ? -9.943 -0.206 9.928 1.00 97.38 106 CYS A CA 1
ATOM 833 C C . CYS A 1 106 ? -10.091 -1.736 9.927 1.00 97.38 106 CYS A C 1
ATOM 835 O O . CYS A 1 106 ? -10.439 -2.335 8.911 1.00 97.38 106 CYS A O 1
ATOM 837 N N . LEU A 1 107 ? -9.904 -2.371 11.089 1.00 97.25 107 LEU A N 1
ATOM 838 C CA . LEU A 1 107 ? -10.022 -3.820 11.226 1.00 97.25 107 LEU A CA 1
ATOM 839 C C . LEU A 1 107 ? -11.443 -4.314 10.926 1.00 97.25 107 LEU A C 1
ATOM 841 O O . LEU A 1 107 ? -11.611 -5.313 10.230 1.00 97.25 107 LEU A O 1
ATOM 845 N N . ALA A 1 108 ? -12.470 -3.628 11.436 1.00 97.12 108 ALA A N 1
ATOM 846 C CA . ALA A 1 108 ? -13.861 -3.983 11.167 1.00 97.12 108 ALA A CA 1
ATOM 847 C C . ALA A 1 108 ? -14.174 -3.913 9.665 1.00 97.12 108 ALA A C 1
ATOM 849 O O . ALA A 1 108 ? -14.792 -4.834 9.130 1.00 97.12 108 ALA A O 1
ATOM 850 N N . LYS A 1 109 ? -13.682 -2.870 8.981 1.00 97.56 109 LYS A N 1
ATOM 851 C CA . LYS A 1 109 ? -13.854 -2.703 7.537 1.00 97.56 109 LYS A CA 1
ATOM 852 C C . LYS A 1 109 ? -13.198 -3.830 6.742 1.00 97.56 109 LYS A C 1
ATOM 854 O O . LYS A 1 109 ? -13.828 -4.388 5.849 1.00 97.56 109 LYS A O 1
ATOM 859 N N . PHE A 1 110 ? -11.967 -4.209 7.078 1.00 97.31 110 PHE A N 1
ATOM 860 C CA . PHE A 1 110 ? -11.274 -5.285 6.365 1.00 97.31 110 PHE A CA 1
ATOM 861 C C . PHE A 1 110 ? -11.849 -6.667 6.627 1.00 97.31 110 PHE A C 1
ATOM 863 O O . PHE A 1 110 ? -11.896 -7.487 5.716 1.00 97.31 110 PHE A O 1
ATOM 870 N N . LYS A 1 111 ? -12.362 -6.923 7.833 1.00 96.75 111 LYS A N 1
ATOM 871 C CA . LYS A 1 111 ? -13.086 -8.169 8.110 1.00 96.75 111 LYS A CA 1
ATOM 872 C C . LYS A 1 111 ? -14.326 -8.328 7.242 1.00 96.75 111 LYS A C 1
ATOM 874 O O . LYS A 1 111 ? -14.684 -9.450 6.904 1.00 96.75 111 LYS A O 1
ATOM 879 N N . GLU A 1 112 ? -14.996 -7.229 6.912 1.00 96.25 112 GLU A N 1
ATOM 880 C CA . GLU A 1 112 ? -16.127 -7.237 5.988 1.00 96.25 112 GLU A CA 1
ATOM 881 C C . GLU A 1 112 ? -15.654 -7.429 4.539 1.00 96.25 112 GLU A C 1
ATOM 883 O O . GLU A 1 112 ? -16.081 -8.375 3.880 1.00 96.25 112 GLU A O 1
ATOM 888 N N . GLU A 1 113 ? -14.750 -6.569 4.056 1.00 96.44 113 GLU A N 1
ATOM 889 C CA . GLU A 1 113 ? -14.345 -6.553 2.643 1.00 96.44 113 GLU A CA 1
ATOM 890 C C . GLU A 1 113 ? -13.522 -7.781 2.244 1.00 96.44 113 GLU A C 1
ATOM 892 O O . GLU A 1 113 ? -13.888 -8.477 1.300 1.00 96.44 113 GLU A O 1
ATOM 897 N N . CYS A 1 114 ? -12.456 -8.112 2.978 1.00 96.69 114 CYS A N 1
ATOM 898 C CA . CYS A 1 114 ? -11.600 -9.251 2.636 1.00 96.69 114 CYS A CA 1
ATOM 899 C C . CYS A 1 114 ? -12.369 -10.577 2.737 1.00 96.69 114 CYS A C 1
ATOM 901 O O . CYS A 1 114 ? -12.133 -11.497 1.961 1.00 96.69 114 CYS A O 1
ATOM 903 N N . LYS A 1 115 ? -13.346 -10.681 3.645 1.00 95.75 115 LYS A N 1
ATOM 904 C CA . LYS A 1 115 ? -14.203 -11.871 3.725 1.00 95.75 115 LYS A CA 1
ATOM 905 C C . LYS A 1 115 ? -15.147 -12.001 2.529 1.00 95.75 115 LYS A C 1
ATOM 907 O O . LYS A 1 115 ? -15.483 -13.121 2.165 1.00 95.75 115 LYS A O 1
ATOM 912 N N . ALA A 1 116 ? -15.591 -10.887 1.948 1.00 96.50 116 ALA A N 1
ATOM 913 C CA . ALA A 1 116 ? -16.403 -10.894 0.733 1.00 96.50 116 ALA A CA 1
ATOM 914 C C . ALA A 1 116 ? -15.580 -11.211 -0.528 1.00 96.50 116 ALA A C 1
ATOM 916 O O . ALA A 1 116 ? -16.144 -11.702 -1.500 1.00 96.50 116 ALA A O 1
ATOM 917 N N . LEU A 1 117 ? -14.274 -10.926 -0.503 1.00 96.25 117 LEU A N 1
ATOM 918 C CA . LEU A 1 117 ? -13.343 -11.166 -1.610 1.00 96.25 117 LEU A CA 1
ATOM 919 C C . LEU A 1 117 ? -12.748 -12.583 -1.604 1.00 96.25 117 LEU A C 1
ATOM 921 O O . LEU A 1 117 ? -12.422 -13.107 -2.660 1.00 96.25 117 LEU A O 1
ATOM 925 N N . ALA A 1 118 ? -12.600 -13.209 -0.434 1.00 96.81 118 ALA A N 1
ATOM 926 C CA . ALA A 1 118 ? -11.973 -14.523 -0.316 1.00 96.81 118 ALA A CA 1
ATOM 927 C C . ALA A 1 118 ? -12.826 -15.653 -0.924 1.00 96.81 118 ALA A C 1
ATOM 929 O O . ALA A 1 118 ? -13.964 -15.868 -0.505 1.00 96.81 118 ALA A O 1
ATOM 930 N N . ASP A 1 119 ? -12.219 -16.441 -1.813 1.00 97.06 119 ASP A N 1
ATOM 931 C CA . ASP A 1 119 ? -12.788 -17.685 -2.362 1.00 97.06 119 ASP A CA 1
ATOM 932 C C . ASP A 1 119 ? -11.952 -18.913 -1.956 1.00 97.06 119 ASP A C 1
ATOM 934 O O . ASP A 1 119 ? -12.482 -19.974 -1.624 1.00 97.06 119 ASP A O 1
ATOM 938 N N . VAL A 1 120 ? -10.626 -18.754 -1.885 1.00 96.88 120 VAL A N 1
ATOM 939 C CA . VAL A 1 120 ? -9.679 -19.834 -1.576 1.00 96.88 120 VAL A CA 1
ATOM 940 C C . VAL A 1 120 ? -9.211 -19.795 -0.129 1.00 96.88 120 VAL A C 1
ATOM 942 O O . VAL A 1 120 ? -9.213 -20.820 0.559 1.00 96.88 120 VAL A O 1
ATOM 945 N N . SER A 1 121 ? -8.772 -18.634 0.361 1.00 97.12 121 SER A N 1
ATOM 946 C CA . SER A 1 121 ? -8.272 -18.525 1.732 1.00 97.12 121 SER A CA 1
ATOM 947 C C . SER A 1 121 ? -8.467 -17.143 2.341 1.00 97.12 121 SER A C 1
ATOM 949 O O . SER A 1 121 ? -8.554 -16.138 1.645 1.00 97.12 121 SER A O 1
ATOM 951 N N . TYR A 1 122 ? -8.540 -17.113 3.670 1.00 97.69 122 TYR A N 1
ATOM 952 C CA . TYR A 1 122 ? -8.709 -15.904 4.464 1.00 97.69 122 TYR A CA 1
ATOM 953 C C . TYR A 1 122 ? -7.835 -16.010 5.715 1.00 97.69 122 TYR A C 1
ATOM 955 O O . TYR A 1 122 ? -7.947 -16.980 6.473 1.00 97.69 122 TYR A O 1
ATOM 963 N N . ARG A 1 123 ? -6.938 -15.042 5.921 1.00 97.81 123 ARG A N 1
ATOM 964 C CA . ARG A 1 123 ? -5.955 -15.039 7.015 1.00 97.81 123 ARG A CA 1
ATOM 965 C C . ARG A 1 123 ? -5.963 -13.690 7.714 1.00 97.81 123 ARG A C 1
ATOM 967 O O . ARG A 1 123 ? -5.796 -12.663 7.068 1.00 97.81 123 ARG A O 1
ATOM 974 N N . GLU A 1 124 ? -6.124 -13.707 9.033 1.00 97.31 124 GLU A N 1
ATOM 975 C CA . GLU A 1 124 ? -6.048 -12.507 9.869 1.00 97.31 124 GLU A CA 1
ATOM 976 C C . GLU A 1 124 ? -4.737 -12.494 10.653 1.00 97.31 124 GLU A C 1
ATOM 978 O O . GLU A 1 124 ? -4.394 -13.461 11.338 1.00 97.31 124 GLU A O 1
ATOM 983 N N . TYR A 1 125 ? -4.051 -11.362 10.598 1.00 96.12 125 TYR A N 1
ATOM 984 C CA . TYR A 1 125 ? -2.915 -11.008 11.435 1.00 96.12 125 TYR A CA 1
ATOM 985 C C . TYR A 1 125 ? -3.292 -9.811 12.312 1.00 96.12 125 TYR A C 1
ATOM 987 O O . TYR A 1 125 ? -4.427 -9.335 12.293 1.00 96.12 125 TYR A O 1
ATOM 995 N N . THR A 1 126 ? -2.345 -9.325 13.117 1.00 93.81 126 THR A N 1
ATOM 996 C CA . THR A 1 126 ? -2.597 -8.198 14.021 1.00 93.81 126 THR A CA 1
ATOM 997 C C . THR A 1 126 ? -3.081 -6.970 13.250 1.00 93.81 126 THR A C 1
ATOM 999 O O . THR A 1 126 ? -4.175 -6.488 13.529 1.00 93.81 126 THR A O 1
ATOM 1002 N N . ASP A 1 127 ? -2.305 -6.500 12.273 1.00 95.12 127 ASP A N 1
ATOM 1003 C CA . ASP A 1 127 ? -2.572 -5.266 11.517 1.00 95.12 127 ASP A CA 1
ATOM 1004 C C . ASP A 1 127 ? -2.716 -5.515 10.006 1.00 95.12 127 ASP A C 1
ATOM 1006 O O . ASP A 1 127 ? -2.609 -4.583 9.217 1.00 95.12 127 ASP A O 1
ATOM 1010 N N . GLN A 1 128 ? -2.978 -6.766 9.611 1.00 97.44 128 GLN A N 1
ATOM 1011 C CA . GLN A 1 128 ? -3.128 -7.166 8.213 1.00 97.44 128 GLN A CA 1
ATOM 1012 C C . GLN A 1 128 ? -4.182 -8.271 8.059 1.00 97.44 128 GLN A C 1
ATOM 1014 O O . GLN A 1 128 ? -4.285 -9.159 8.909 1.00 97.44 128 GLN A O 1
ATOM 1019 N N . ILE A 1 129 ? -4.946 -8.251 6.967 1.00 98.06 129 ILE A N 1
ATOM 1020 C CA . ILE A 1 129 ? -5.811 -9.358 6.538 1.00 98.06 129 ILE A CA 1
ATOM 1021 C C . ILE A 1 129 ? -5.507 -9.694 5.081 1.00 98.06 129 ILE A C 1
ATOM 1023 O O . ILE A 1 129 ? -5.529 -8.806 4.238 1.00 98.06 129 ILE A O 1
ATOM 1027 N N . ILE A 1 130 ? -5.286 -10.972 4.778 1.00 97.94 130 ILE A N 1
ATOM 1028 C CA . ILE A 1 130 ? -5.073 -11.463 3.411 1.00 97.94 130 ILE A CA 1
ATOM 1029 C C . ILE A 1 130 ? -6.271 -12.315 2.995 1.00 97.94 130 ILE A C 1
ATOM 1031 O O . ILE A 1 130 ? -6.627 -13.275 3.687 1.00 97.94 130 ILE A O 1
ATOM 1035 N N . ALA A 1 131 ? -6.864 -11.977 1.856 1.00 98.00 131 ALA A N 1
ATOM 1036 C CA . ALA A 1 131 ? -7.906 -12.735 1.181 1.00 98.00 131 ALA A CA 1
ATOM 1037 C C . ALA A 1 131 ? -7.426 -13.186 -0.200 1.00 98.00 131 ALA A C 1
ATOM 1039 O O . ALA A 1 131 ? -6.911 -12.393 -0.979 1.00 98.00 131 ALA A O 1
ATOM 1040 N N . ASP A 1 132 ? -7.599 -14.469 -0.486 1.00 97.25 132 ASP A N 1
ATOM 1041 C CA . ASP A 1 132 ? -7.220 -15.105 -1.744 1.00 97.25 132 ASP A CA 1
ATOM 1042 C C . ASP A 1 132 ? -8.500 -15.456 -2.507 1.00 97.25 132 ASP A C 1
ATOM 1044 O O . ASP A 1 132 ? -9.310 -16.250 -2.013 1.00 97.25 132 ASP A O 1
ATOM 1048 N N . ASP A 1 133 ? -8.703 -14.832 -3.668 1.00 95.81 133 ASP A N 1
ATOM 1049 C CA . ASP A 1 133 ? -9.866 -15.064 -4.539 1.00 95.81 133 ASP A CA 1
ATOM 1050 C C . ASP A 1 133 ? -9.624 -16.177 -5.582 1.00 95.81 133 ASP A C 1
ATOM 1052 O O . ASP A 1 133 ? -10.478 -16.448 -6.424 1.00 95.81 133 ASP A O 1
ATOM 1056 N N . GLY A 1 134 ? -8.464 -16.842 -5.519 1.00 94.44 134 GLY A N 1
ATOM 1057 C CA . GLY A 1 134 ? -8.030 -17.882 -6.451 1.00 94.44 134 GLY A CA 1
ATOM 1058 C C . GLY A 1 134 ? -7.307 -17.372 -7.696 1.00 94.44 134 GLY A C 1
ATOM 1059 O O . GLY A 1 134 ? -6.770 -18.188 -8.449 1.00 94.44 134 GLY A O 1
ATOM 1060 N N . ILE A 1 135 ? -7.264 -16.056 -7.908 1.00 93.38 135 ILE A N 1
ATOM 1061 C CA . ILE A 1 135 ? -6.525 -15.394 -8.989 1.00 93.38 135 ILE A CA 1
ATOM 1062 C C . ILE A 1 135 ? -5.533 -14.393 -8.394 1.00 93.38 135 ILE A C 1
ATOM 1064 O O . ILE A 1 135 ? -4.357 -14.416 -8.749 1.00 93.38 135 ILE A O 1
ATOM 1068 N N . ASN A 1 136 ? -5.998 -13.558 -7.468 1.00 93.81 136 ASN A N 1
ATOM 1069 C CA . ASN A 1 136 ? -5.249 -12.486 -6.848 1.00 93.81 136 ASN A CA 1
ATOM 1070 C C . ASN A 1 136 ? -5.287 -12.558 -5.322 1.00 93.81 136 ASN A C 1
ATOM 1072 O O . ASN A 1 136 ? -6.154 -13.184 -4.701 1.00 93.81 136 ASN A O 1
ATOM 1076 N N . TRP A 1 137 ? -4.338 -11.854 -4.707 1.00 96.19 137 TRP A N 1
ATOM 1077 C CA . TRP A 1 137 ? -4.408 -11.545 -3.287 1.00 96.19 137 TRP A CA 1
ATOM 1078 C C . TRP A 1 137 ? -4.958 -10.141 -3.080 1.00 96.19 137 TRP A C 1
ATOM 1080 O O . TRP A 1 137 ? -4.508 -9.170 -3.687 1.00 96.19 137 TRP A O 1
ATOM 1090 N N . TRP A 1 138 ? -5.909 -10.059 -2.161 1.00 97.62 138 TRP A N 1
ATOM 1091 C CA . TRP A 1 138 ? -6.456 -8.836 -1.607 1.00 97.62 138 TRP A CA 1
ATOM 1092 C C . TRP A 1 138 ? -5.921 -8.678 -0.195 1.00 97.62 138 TRP A C 1
ATOM 1094 O O . TRP A 1 138 ? -6.207 -9.494 0.686 1.00 97.62 138 TRP A O 1
ATOM 1104 N N . VAL A 1 139 ? -5.132 -7.638 0.024 1.00 98.06 139 VAL A N 1
ATOM 1105 C CA . VAL A 1 139 ? -4.424 -7.441 1.286 1.00 98.06 139 VAL A CA 1
ATOM 1106 C C . VAL A 1 139 ? -4.903 -6.141 1.913 1.00 98.06 139 VAL A C 1
ATOM 1108 O O . VAL A 1 139 ? -4.847 -5.082 1.300 1.00 98.06 139 VAL A O 1
ATOM 1111 N N . GLY A 1 140 ? -5.468 -6.239 3.112 1.00 98.19 140 GLY A N 1
ATOM 1112 C CA . GLY A 1 140 ? -5.906 -5.100 3.909 1.00 98.19 140 GLY A CA 1
ATOM 1113 C C . GLY A 1 140 ? -4.891 -4.799 4.998 1.00 98.19 140 GLY A C 1
ATOM 1114 O O . GLY A 1 140 ? -4.811 -5.558 5.962 1.00 98.19 140 GLY A O 1
ATOM 1115 N N . ASP A 1 141 ? -4.171 -3.691 4.867 1.00 98.06 141 ASP A N 1
ATOM 1116 C CA . ASP A 1 141 ? -3.134 -3.228 5.784 1.00 98.06 141 ASP A CA 1
ATOM 1117 C C . ASP A 1 141 ? -3.614 -2.054 6.642 1.00 98.06 141 ASP A C 1
ATOM 1119 O O . ASP A 1 141 ? -4.237 -1.099 6.164 1.00 98.06 141 ASP A O 1
ATOM 1123 N N . ILE A 1 142 ? -3.318 -2.116 7.943 1.00 97.56 142 ILE A N 1
ATOM 1124 C CA . ILE A 1 142 ? -3.604 -1.047 8.901 1.00 97.56 142 ILE A CA 1
ATOM 1125 C C . ILE A 1 142 ? -2.309 -0.294 9.205 1.00 97.56 142 ILE A C 1
ATOM 1127 O O . ILE A 1 142 ? -1.519 -0.671 10.072 1.00 97.56 142 ILE A O 1
ATOM 1131 N N . TYR A 1 143 ? -2.111 0.828 8.523 1.00 95.69 143 TYR A N 1
ATOM 1132 C CA . TYR A 1 143 ? -0.916 1.646 8.661 1.00 95.69 143 TYR A CA 1
ATOM 1133 C C . TYR A 1 143 ? -1.093 2.733 9.728 1.00 95.69 143 TYR A C 1
ATOM 1135 O O . TYR A 1 143 ? -2.033 3.529 9.689 1.00 95.69 143 TYR A O 1
ATOM 1143 N N . LYS A 1 144 ? -0.158 2.803 10.684 1.00 90.50 144 LYS A N 1
ATOM 1144 C CA . LYS A 1 144 ? -0.082 3.898 11.659 1.00 90.50 144 LYS A CA 1
ATOM 1145 C C . LYS A 1 144 ? 1.069 4.830 11.324 1.00 90.50 144 LYS A C 1
ATOM 1147 O O . LYS A 1 144 ? 2.231 4.485 11.544 1.00 90.50 144 LYS A O 1
ATOM 1152 N N . PHE A 1 145 ? 0.748 6.052 10.920 1.00 77.50 145 PHE A N 1
ATOM 1153 C CA . PHE A 1 145 ? 1.768 7.078 10.780 1.00 77.50 145 PHE A CA 1
ATOM 1154 C C . PHE A 1 145 ? 2.266 7.551 12.151 1.00 77.50 145 PHE A C 1
ATOM 1156 O O . PHE A 1 145 ? 1.484 7.840 13.063 1.00 77.50 145 PHE A O 1
ATOM 1163 N N . LYS A 1 146 ? 3.586 7.658 12.293 1.00 66.44 146 LYS A N 1
ATOM 1164 C CA . LYS A 1 146 ? 4.231 8.361 13.404 1.00 66.44 146 LYS A CA 1
ATOM 1165 C C . LYS A 1 146 ? 4.851 9.632 12.827 1.00 66.44 146 LYS A C 1
ATOM 1167 O O . LYS A 1 146 ? 5.630 9.534 11.887 1.00 66.44 146 LYS A O 1
ATOM 1172 N N . LYS A 1 147 ? 4.444 10.786 13.365 1.00 55.97 147 LYS A N 1
ATOM 1173 C CA . LYS A 1 147 ? 5.061 12.089 13.075 1.00 55.97 147 LYS A CA 1
ATOM 1174 C C . LYS A 1 147 ? 6.555 12.084 13.365 1.00 55.97 147 LYS A C 1
ATOM 1176 O O . LYS A 1 147 ? 6.946 11.401 14.341 1.00 55.97 147 LYS A O 1
#

pLDDT: mean 93.82, std 5.77, range [55.97, 98.38]

Foldseek 3Di:
DKWKKKWKDKPPCQQDIDIDIHPDPVVSLVVLQVVVCVVVVHPDRDDWDWDDDPQWIWTKDDDPPIIMIIIIHIDDADPFWKWKKKWKGDPPTDIDTDDTGDLVVSVVVCVVVLVVQADDDWDDDDFKIWHDNPPIIIIIGTGTDDD

Secondary structure (DSSP, 8-state):
-EEEEEEEEESS-TT--EEEEESSHHHHHHHHHHHHHHHHT-SS----EEEEETTEEEEEEE-SS-EEEEEEEEEE--TT-EEEEEEE-STT-EEEEEEEE-HHHHHHHHHHHHHHH-SSEEEE-SSEEEEE-SS-EEEEEEEE---

Radius of gyration: 15.11 Å; chains: 1; bounding box: 39×38×34 Å